Protein AF-A0A0L0ULN7-F1 (afdb_monomer)

Solvent-accessible surface area (backbone atoms only — not comparable to full-atom values): 5366 Å² total; per-residue (Å²): 140,90,60,90,55,73,43,78,43,46,32,59,59,52,50,49,52,45,26,77,76,66,72,48,61,57,74,65,31,48,46,34,40,59,52,49,55,52,47,44,62,75,67,66,65,81,70,60,76,81,43,48,69,58,50,50,53,24,43,48,40,18,48,45,48,65,47,68,68,92,68,56,39,36,37,35,27,39,86,44,98,83,52,87,64,81,47,70,47,80,47,118

Organism: NCBI:txid1165861

Secondary structure (DSSP, 8-state):
----S-EEE-HHHHHHHHHHHH---HHHHTTHHHHHHHHHHHTT---GGGGHHHHHHHHHHHHHHH-SSS--EEEESSSSTT--S---EEE-

Sequence (92 aa):
MRVLHVVAETPPSFLQHVKDLTYIDRKPLRFCAERLTSLIRTLELTDLDQYNALQKVASFATLVATYEKGFLLILEPFETENATVPNPVFHL

Mean predicted aligned error: 5.66 Å

Radius of gyration: 15.36 Å; Cα contacts (8 Å, |Δi|>4): 99; chains: 1; bounding box: 31×34×38 Å

Foldseek 3Di:
DPDQAKDKAFLVVVQVVCCVVPVDHLVVLLCQLVVVVVVCVVVVPDCCVVCVVVNVVSVVSNVSSPDRDDDIWIWDQDPDPPDPDGDIDIDD

Structure (mmCIF, N/CA/C/O backbone):
data_AF-A0A0L0ULN7-F1
#
_entry.id   AF-A0A0L0ULN7-F1
#
loop_
_atom_site.group_PDB
_atom_site.id
_atom_site.type_symbol
_atom_site.label_atom_id
_atom_site.label_alt_id
_atom_site.label_comp_id
_atom_site.label_asym_id
_atom_site.label_entity_id
_atom_site.label_seq_id
_atom_site.pdbx_PDB_ins_code
_atom_site.Cartn_x
_atom_site.Cartn_y
_atom_site.Cartn_z
_atom_site.occupancy
_atom_site.B_iso_or_equiv
_atom_site.auth_seq_id
_atom_site.auth_comp_id
_atom_site.auth_asym_id
_atom_site.auth_atom_id
_atom_site.pdbx_PDB_model_num
ATOM 1 N N . MET A 1 1 ? -5.343 -4.684 -12.832 1.00 57.22 1 MET A N 1
ATOM 2 C CA . MET A 1 1 ? -4.114 -5.319 -13.350 1.00 57.22 1 MET A CA 1
ATOM 3 C C . MET A 1 1 ? -4.436 -5.972 -14.686 1.00 57.22 1 MET A C 1
ATOM 5 O O . MET A 1 1 ? -5.232 -6.897 -14.709 1.00 57.22 1 MET A O 1
ATOM 9 N N . ARG A 1 2 ? -3.938 -5.423 -15.800 1.00 58.22 2 ARG A N 1
ATOM 10 C CA . ARG A 1 2 ? -4.187 -5.923 -17.170 1.00 58.22 2 ARG A CA 1
ATOM 11 C C . ARG A 1 2 ? -2.880 -5.983 -17.971 1.00 58.22 2 ARG A C 1
ATOM 13 O O . ARG A 1 2 ? -2.837 -5.570 -19.124 1.00 58.22 2 ARG A O 1
ATOM 20 N N . VAL A 1 3 ? -1.799 -6.419 -17.333 1.00 62.09 3 VAL A N 1
ATOM 21 C CA . VAL A 1 3 ? -0.507 -6.577 -18.004 1.00 62.09 3 VAL A CA 1
ATOM 22 C C . VAL A 1 3 ? -0.271 -8.067 -18.216 1.00 62.09 3 VAL A C 1
ATOM 24 O O . VAL A 1 3 ? -0.497 -8.847 -17.299 1.00 62.09 3 VAL A O 1
ATOM 27 N N . LEU A 1 4 ? 0.098 -8.452 -19.439 1.00 74.69 4 LEU A N 1
ATOM 28 C CA . LEU A 1 4 ? 0.351 -9.845 -19.849 1.00 74.69 4 LEU A CA 1
ATOM 29 C C . LEU A 1 4 ? 1.853 -10.166 -19.936 1.00 74.69 4 LEU A C 1
ATOM 31 O O . LEU A 1 4 ? 2.234 -11.215 -20.439 1.00 74.69 4 LEU A O 1
ATOM 35 N N . HIS A 1 5 ? 2.703 -9.250 -19.475 1.00 73.94 5 HIS A N 1
ATOM 36 C CA . HIS A 1 5 ? 4.151 -9.411 -19.387 1.00 73.94 5 HIS A CA 1
ATOM 37 C C . HIS A 1 5 ? 4.623 -9.070 -17.973 1.00 73.94 5 HIS A C 1
ATOM 39 O O . HIS A 1 5 ? 3.932 -8.354 -17.245 1.00 73.94 5 HIS A O 1
ATOM 45 N N . VAL A 1 6 ? 5.793 -9.590 -17.597 1.00 79.25 6 VAL A N 1
ATOM 46 C CA . VAL A 1 6 ? 6.424 -9.276 -16.313 1.00 79.25 6 VAL A CA 1
ATOM 47 C C . VAL A 1 6 ? 6.793 -7.795 -16.284 1.00 79.25 6 VAL A C 1
ATOM 49 O O . VAL A 1 6 ? 7.448 -7.303 -17.204 1.00 79.25 6 VAL A O 1
ATOM 52 N N . VAL A 1 7 ? 6.376 -7.084 -15.236 1.00 85.19 7 VAL A N 1
ATOM 53 C CA . VAL A 1 7 ? 6.732 -5.676 -15.018 1.00 85.19 7 VAL A CA 1
ATOM 54 C C . VAL A 1 7 ? 7.616 -5.580 -13.791 1.00 85.19 7 VAL A C 1
ATOM 56 O O . VAL A 1 7 ? 7.247 -6.050 -12.722 1.00 85.19 7 VAL A O 1
ATOM 59 N N . ALA A 1 8 ? 8.765 -4.938 -13.952 1.00 87.25 8 ALA A N 1
ATOM 60 C CA . ALA A 1 8 ? 9.664 -4.585 -12.868 1.00 87.25 8 ALA A CA 1
ATOM 61 C C . ALA A 1 8 ? 9.695 -3.059 -12.753 1.00 87.25 8 ALA A C 1
ATOM 63 O O . ALA A 1 8 ? 10.127 -2.375 -13.683 1.00 87.25 8 ALA A O 1
ATOM 64 N N . GLU A 1 9 ? 9.236 -2.516 -11.629 1.00 88.12 9 GLU A N 1
ATOM 65 C CA . GLU A 1 9 ? 9.193 -1.072 -11.406 1.00 88.12 9 GLU A CA 1
ATOM 66 C C . GLU A 1 9 ? 9.805 -0.673 -10.065 1.00 88.12 9 GLU A C 1
ATOM 68 O O . GLU A 1 9 ? 9.823 -1.425 -9.090 1.00 88.12 9 GLU A O 1
ATOM 73 N N . THR A 1 10 ? 10.344 0.543 -10.016 1.00 92.06 10 THR A N 1
ATOM 74 C CA . THR A 1 10 ? 10.886 1.096 -8.773 1.00 92.06 10 THR A CA 1
ATOM 75 C C . THR A 1 10 ? 9.765 1.714 -7.932 1.00 92.06 10 THR A C 1
ATOM 77 O O . THR A 1 10 ? 8.798 2.236 -8.497 1.00 92.06 10 THR A O 1
ATOM 80 N N . PRO A 1 11 ? 9.896 1.749 -6.592 1.00 93.25 11 PRO A N 1
ATOM 81 C CA . PRO A 1 11 ? 8.883 2.346 -5.719 1.00 93.25 11 PRO A CA 1
ATOM 82 C C . PRO A 1 11 ? 8.497 3.792 -6.091 1.00 93.25 11 PRO A C 1
ATOM 84 O O . PRO A 1 11 ? 7.303 4.087 -6.120 1.00 93.25 11 PRO A O 1
ATOM 87 N N . PRO A 1 12 ? 9.435 4.701 -6.446 1.00 93.31 12 PRO A N 1
ATOM 88 C CA . PRO A 1 12 ? 9.073 6.049 -6.889 1.00 93.31 12 PRO A CA 1
ATOM 89 C C . PRO A 1 12 ? 8.227 6.066 -8.167 1.00 93.31 12 PRO A C 1
ATOM 91 O O . PRO A 1 12 ? 7.275 6.838 -8.247 1.00 93.31 12 PRO A O 1
ATOM 94 N N . SER A 1 13 ? 8.546 5.205 -9.142 1.00 93.12 13 SER A N 1
ATOM 95 C CA . SER A 1 13 ? 7.785 5.097 -10.394 1.00 93.12 13 SER A CA 1
ATOM 96 C C . SER A 1 13 ? 6.361 4.615 -10.131 1.00 93.12 13 SER A C 1
ATOM 98 O O . SER A 1 13 ? 5.404 5.218 -10.612 1.00 93.12 13 SER A O 1
ATOM 100 N N . PHE A 1 14 ? 6.214 3.579 -9.303 1.00 92.44 14 PHE A N 1
ATOM 101 C CA . PHE A 1 14 ? 4.906 3.072 -8.902 1.00 92.44 14 PHE A CA 1
ATOM 102 C C . PHE A 1 14 ? 4.077 4.140 -8.181 1.00 92.44 14 PHE A C 1
ATOM 104 O O . PHE A 1 14 ? 2.911 4.353 -8.501 1.00 92.44 14 PHE A O 1
ATOM 111 N N . LEU A 1 15 ? 4.676 4.857 -7.224 1.00 93.44 15 LEU A N 1
ATOM 112 C CA . LEU A 1 15 ? 3.985 5.916 -6.483 1.00 93.44 15 LEU A CA 1
ATOM 113 C C . LEU A 1 15 ? 3.561 7.078 -7.384 1.00 93.44 15 LEU A C 1
ATOM 115 O O . LEU A 1 15 ? 2.508 7.668 -7.148 1.00 93.44 15 LEU A O 1
ATOM 119 N N . GLN A 1 16 ? 4.351 7.393 -8.412 1.00 94.50 16 GLN A N 1
ATOM 120 C CA . GLN A 1 16 ? 3.972 8.380 -9.417 1.00 94.50 16 GLN A CA 1
ATOM 121 C C . GLN A 1 16 ? 2.738 7.907 -10.198 1.00 94.50 16 GLN A C 1
ATOM 123 O O . GLN A 1 16 ? 1.759 8.644 -10.277 1.00 94.50 16 GLN A O 1
ATOM 128 N N . HIS A 1 17 ? 2.716 6.650 -10.659 1.00 92.62 17 HIS A N 1
ATOM 129 C CA . HIS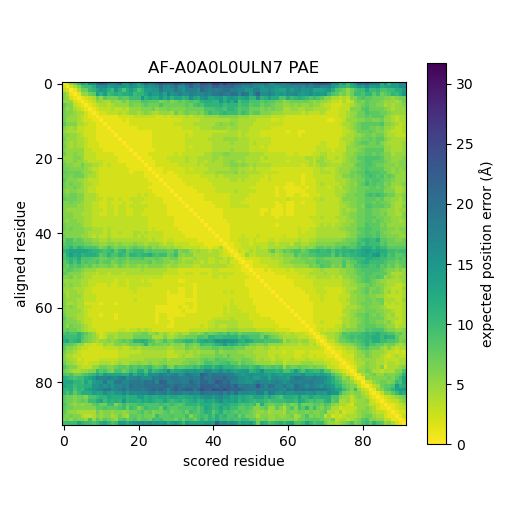 A 1 17 ? 1.540 6.067 -11.316 1.00 92.62 17 HIS A CA 1
ATOM 130 C C . HIS A 1 17 ? 0.299 6.066 -10.414 1.00 92.62 17 HIS A C 1
ATOM 132 O O . HIS A 1 17 ? -0.798 6.403 -10.863 1.00 92.62 17 HIS A O 1
ATOM 138 N N . VAL A 1 18 ? 0.456 5.722 -9.131 1.00 93.62 18 VAL A N 1
ATOM 139 C CA . VAL A 1 18 ? -0.637 5.783 -8.150 1.00 93.62 18 VAL A CA 1
ATOM 140 C C . VAL A 1 18 ? -1.173 7.207 -8.050 1.00 93.62 18 VAL A C 1
ATOM 142 O O . VAL A 1 18 ? -2.387 7.402 -8.119 1.00 93.62 18 VAL A O 1
ATOM 145 N N . LYS A 1 19 ? -0.296 8.206 -7.935 1.00 94.75 19 LYS A N 1
ATOM 146 C CA . LYS A 1 19 ? -0.698 9.611 -7.860 1.00 94.75 19 LYS A CA 1
ATOM 147 C C . LYS A 1 19 ? -1.436 10.066 -9.118 1.00 94.75 19 LYS A C 1
ATOM 149 O O . LYS A 1 19 ? -2.486 10.688 -8.994 1.00 94.75 19 LYS A O 1
ATOM 154 N N . ASP A 1 20 ? -0.935 9.732 -10.299 1.00 95.94 20 ASP A N 1
ATOM 155 C CA . ASP A 1 20 ? -1.520 10.183 -11.565 1.00 95.94 20 ASP A CA 1
ATOM 156 C C . ASP A 1 20 ? -2.903 9.565 -11.826 1.00 95.94 20 ASP A C 1
ATOM 158 O O . ASP A 1 20 ? -3.778 10.218 -12.391 1.00 95.94 20 ASP A O 1
ATOM 162 N N . LEU A 1 21 ? -3.128 8.325 -11.379 1.00 95.12 21 LEU A N 1
ATOM 163 C CA . LEU A 1 21 ? -4.394 7.613 -11.581 1.00 95.12 21 LEU A CA 1
ATOM 164 C C . LEU A 1 21 ? -5.421 7.834 -10.463 1.00 95.12 21 LEU A C 1
ATOM 166 O O . LEU A 1 21 ? -6.621 7.754 -10.715 1.00 95.12 21 LEU A O 1
ATOM 170 N N . THR A 1 22 ? -4.970 8.049 -9.225 1.00 95.00 22 THR A N 1
ATOM 171 C CA . THR A 1 22 ? -5.848 8.065 -8.035 1.00 95.00 22 THR A CA 1
ATOM 172 C C . THR A 1 22 ? -5.821 9.376 -7.260 1.00 95.00 22 THR A C 1
ATOM 174 O O . THR A 1 22 ? -6.614 9.547 -6.338 1.00 95.00 22 THR A O 1
ATOM 177 N N . TYR A 1 23 ? -4.924 10.299 -7.612 1.00 94.81 23 TYR A N 1
ATOM 178 C CA . TYR A 1 23 ? -4.676 11.558 -6.902 1.00 94.81 23 TYR A CA 1
ATOM 179 C C . TYR A 1 23 ? -4.211 11.389 -5.446 1.00 94.81 23 TYR A C 1
ATOM 181 O O . TYR A 1 23 ? -4.231 12.344 -4.668 1.00 94.81 23 TYR A O 1
ATOM 189 N N . ILE A 1 24 ? -3.759 10.192 -5.061 1.00 94.75 24 ILE A N 1
ATOM 190 C CA . ILE A 1 24 ? -3.229 9.925 -3.723 1.00 94.75 24 ILE A CA 1
ATOM 191 C C . ILE A 1 24 ? -1.741 10.272 -3.681 1.00 94.75 24 ILE A C 1
ATOM 193 O O . ILE A 1 24 ? -0.925 9.707 -4.407 1.00 94.75 24 ILE A O 1
ATOM 197 N N . ASP A 1 25 ? -1.371 11.180 -2.779 1.00 94.62 25 ASP A N 1
ATOM 198 C CA . ASP A 1 25 ? 0.029 11.506 -2.525 1.00 94.62 25 ASP A CA 1
ATOM 199 C C . ASP A 1 25 ? 0.748 10.411 -1.723 1.00 94.62 25 ASP A C 1
ATOM 201 O O . ASP A 1 25 ? 0.169 9.675 -0.925 1.00 94.62 25 ASP A O 1
ATOM 205 N N . 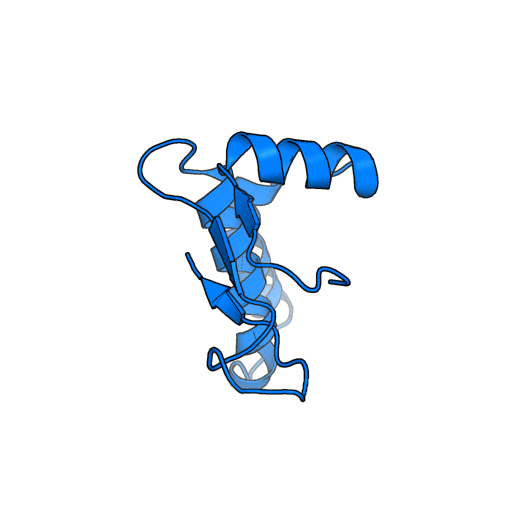ARG A 1 26 ? 2.077 10.375 -1.835 1.00 94.31 26 ARG A N 1
ATOM 206 C CA . ARG A 1 26 ? 2.929 9.458 -1.064 1.00 94.31 26 ARG A CA 1
ATOM 207 C C . ARG A 1 26 ? 2.800 9.627 0.454 1.00 94.31 26 ARG A C 1
ATOM 209 O O . ARG A 1 26 ? 2.880 8.653 1.198 1.00 94.31 26 ARG A O 1
ATOM 216 N N . LYS A 1 27 ? 2.672 10.868 0.935 1.00 95.00 27 LYS A N 1
ATOM 217 C CA . LYS A 1 27 ? 2.708 11.191 2.372 1.00 95.00 27 LYS A CA 1
ATOM 218 C C . LYS A 1 27 ? 1.666 10.410 3.195 1.00 95.00 27 LYS A C 1
ATOM 220 O O . LYS A 1 27 ? 2.080 9.813 4.185 1.00 95.00 27 LYS A O 1
ATOM 225 N N . PRO A 1 28 ? 0.370 10.368 2.829 1.00 95.62 28 PRO A N 1
ATOM 226 C CA . PRO A 1 28 ? -0.618 9.574 3.564 1.00 95.62 28 PRO A CA 1
ATOM 227 C C . PRO A 1 28 ? -0.354 8.062 3.514 1.00 95.62 28 PRO A C 1
ATOM 229 O O . PRO A 1 28 ? -0.606 7.380 4.505 1.00 95.62 28 PRO A O 1
ATOM 232 N N . LEU A 1 29 ? 0.205 7.534 2.418 1.00 95.44 29 LEU A N 1
ATOM 233 C CA . LEU A 1 29 ? 0.466 6.094 2.276 1.00 95.44 29 LEU A CA 1
ATOM 234 C C . LEU A 1 29 ? 1.466 5.564 3.313 1.00 95.44 29 LEU A C 1
ATOM 236 O O . LEU A 1 29 ? 1.331 4.428 3.754 1.00 95.44 29 LEU A O 1
ATOM 240 N N . ARG A 1 30 ? 2.400 6.399 3.790 1.00 96.06 30 ARG A N 1
ATOM 241 C CA . ARG A 1 30 ? 3.351 6.034 4.860 1.00 96.06 30 ARG A CA 1
ATOM 242 C C . ARG A 1 30 ? 2.681 5.656 6.182 1.00 96.06 30 ARG A C 1
ATOM 244 O O . ARG A 1 30 ? 3.270 4.931 6.971 1.00 96.06 30 ARG A O 1
ATOM 251 N N . PHE A 1 31 ? 1.468 6.143 6.425 1.00 96.12 31 PHE A N 1
ATOM 252 C CA . PHE A 1 31 ? 0.733 5.909 7.669 1.00 96.12 31 PHE A CA 1
ATOM 253 C C . PHE A 1 31 ? -0.446 4.950 7.472 1.00 96.12 31 PHE A C 1
ATOM 255 O O . PHE A 1 31 ? -1.267 4.796 8.373 1.00 96.12 31 PHE A O 1
ATOM 262 N N . CYS A 1 32 ? -0.560 4.307 6.304 1.00 96.06 32 CYS A N 1
ATOM 263 C CA . CYS A 1 32 ? -1.731 3.511 5.943 1.00 96.06 32 CYS A CA 1
ATOM 264 C C . CYS A 1 32 ? -1.950 2.332 6.906 1.00 96.06 32 CYS A C 1
ATOM 266 O O . CYS A 1 32 ? -3.039 2.186 7.463 1.00 96.06 32 CYS A O 1
ATOM 268 N N . ALA A 1 33 ? -0.902 1.546 7.175 1.00 96.12 33 ALA A N 1
ATOM 269 C CA . ALA A 1 33 ? -0.964 0.412 8.103 1.00 96.12 33 ALA A CA 1
ATOM 270 C C . ALA A 1 33 ? -1.333 0.819 9.544 1.00 96.12 33 ALA A C 1
ATOM 272 O O . ALA A 1 33 ? -2.171 0.179 10.186 1.00 96.12 33 ALA A O 1
ATOM 273 N N . GLU A 1 34 ? -0.745 1.905 10.054 1.00 96.75 34 GLU A N 1
ATOM 274 C CA . GLU A 1 34 ? -1.033 2.415 11.399 1.00 96.75 34 GLU A CA 1
ATOM 275 C C . GLU A 1 34 ? -2.463 2.960 11.486 1.00 96.75 34 GLU A C 1
ATOM 277 O O . GLU A 1 34 ? -3.207 2.637 12.414 1.00 96.75 34 GLU A O 1
ATOM 282 N N . ARG A 1 35 ? -2.892 3.724 10.475 1.00 97.56 35 ARG A N 1
ATOM 283 C CA . ARG A 1 35 ? -4.247 4.269 10.399 1.00 97.56 35 ARG A CA 1
ATOM 284 C C . ARG A 1 35 ? -5.303 3.170 10.356 1.00 97.56 35 ARG A C 1
ATOM 286 O O . ARG A 1 35 ? -6.340 3.333 11.006 1.00 97.56 35 ARG A O 1
ATOM 293 N N . LEU A 1 36 ? -5.048 2.084 9.620 1.00 96.25 36 LEU A N 1
ATOM 294 C CA . LEU A 1 36 ? -5.921 0.911 9.574 1.00 96.25 36 LEU A CA 1
ATOM 295 C C . LEU A 1 36 ? -5.985 0.223 10.941 1.00 96.25 36 LEU A C 1
ATOM 297 O O . LEU A 1 36 ? -7.073 -0.039 11.439 1.00 96.25 36 LEU A O 1
ATOM 301 N N . THR A 1 37 ? -4.837 0.020 11.587 1.00 94.50 37 THR A N 1
ATOM 302 C CA . THR A 1 37 ? -4.766 -0.580 12.931 1.00 94.50 37 THR A CA 1
ATOM 303 C C . THR A 1 37 ? -5.558 0.245 13.948 1.00 94.50 37 THR A C 1
ATOM 305 O O . THR A 1 37 ? -6.325 -0.299 14.741 1.00 94.50 37 THR A O 1
ATOM 308 N N . SER A 1 38 ? -5.413 1.572 13.904 1.00 96.81 38 SER A N 1
ATOM 309 C CA . SER A 1 38 ? -6.199 2.493 14.724 1.00 96.81 38 SER A CA 1
ATOM 310 C C . SER A 1 38 ? -7.696 2.383 14.422 1.00 96.81 38 SER A C 1
ATOM 312 O O . SER A 1 38 ? -8.483 2.323 15.360 1.00 96.81 38 SER A O 1
ATOM 314 N N . LEU A 1 39 ? -8.094 2.290 13.148 1.00 96.75 39 LEU A N 1
ATOM 315 C CA . LEU A 1 39 ? -9.500 2.163 12.754 1.00 96.75 39 LEU A CA 1
ATOM 316 C C . LEU A 1 39 ? -10.139 0.872 13.276 1.00 96.75 39 LEU A C 1
ATOM 318 O O . LEU A 1 39 ? -11.231 0.924 13.830 1.00 96.75 39 LEU A O 1
ATOM 322 N N . ILE A 1 40 ? -9.450 -0.260 13.119 1.00 94.81 40 ILE A N 1
ATOM 323 C CA . ILE A 1 40 ? -9.910 -1.578 13.577 1.00 94.81 40 ILE A CA 1
ATOM 324 C C . ILE A 1 40 ? -10.187 -1.551 15.081 1.00 94.81 40 ILE A C 1
ATOM 326 O O . ILE A 1 40 ? -11.229 -2.023 15.527 1.00 94.81 40 ILE A O 1
ATOM 330 N N . ARG A 1 41 ? -9.280 -0.939 15.855 1.00 93.88 41 ARG A N 1
ATOM 331 C CA . ARG A 1 41 ? -9.447 -0.768 17.304 1.00 93.88 41 ARG A CA 1
ATOM 332 C C . ARG A 1 41 ? -10.624 0.142 17.643 1.00 93.88 41 ARG A C 1
ATOM 334 O O . ARG A 1 41 ? -11.394 -0.190 18.530 1.00 93.88 41 ARG A O 1
ATOM 341 N N . THR A 1 42 ? -10.773 1.270 16.947 1.00 97.19 42 THR A N 1
ATOM 342 C CA . THR A 1 42 ? -11.879 2.216 17.179 1.00 97.19 42 THR A CA 1
ATOM 343 C C . THR A 1 42 ? -13.247 1.616 16.862 1.00 97.19 42 THR A C 1
ATOM 345 O O . THR A 1 42 ? -14.225 1.974 17.506 1.00 97.19 42 THR A O 1
ATOM 348 N N . LEU A 1 43 ? -13.325 0.725 15.875 1.00 96.31 43 LEU A N 1
ATOM 349 C CA . LEU A 1 43 ? -14.558 0.032 15.497 1.00 96.31 43 LEU A CA 1
ATOM 350 C C . LEU A 1 43 ? -14.802 -1.255 16.301 1.00 96.31 43 LEU A C 1
ATOM 352 O O . LEU A 1 43 ? -15.789 -1.934 16.038 1.00 96.31 43 LEU A O 1
ATOM 356 N N . GLU A 1 44 ? -13.912 -1.593 17.241 1.00 94.75 44 GLU A N 1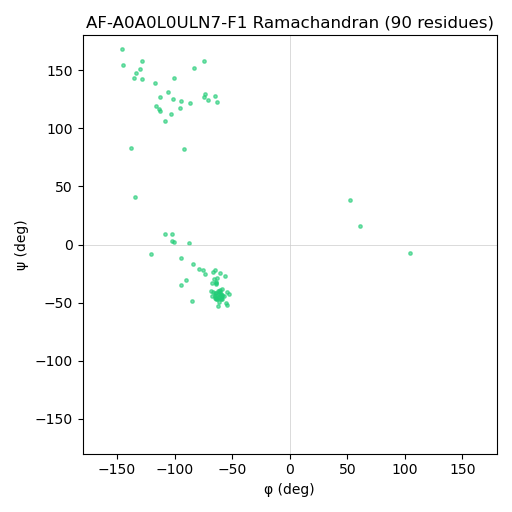
ATOM 357 C 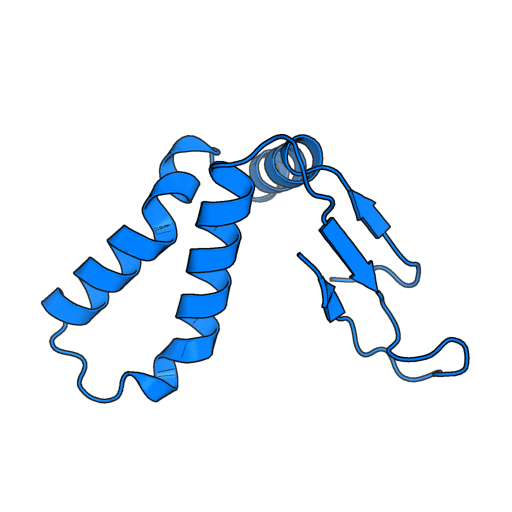CA . GLU A 1 44 ? -14.003 -2.782 18.100 1.00 94.75 44 GLU A CA 1
ATOM 358 C C . GLU A 1 44 ? -14.204 -4.091 17.314 1.00 94.75 44 GLU A C 1
ATOM 360 O O . GLU A 1 44 ? -14.940 -4.990 17.719 1.00 94.75 44 GLU A O 1
ATOM 365 N N . LEU A 1 45 ? -13.534 -4.209 16.163 1.00 92.75 45 LEU A N 1
ATOM 366 C CA . LEU A 1 45 ? -13.642 -5.393 15.313 1.00 92.75 45 LEU A CA 1
ATOM 367 C C . LEU A 1 45 ? -12.945 -6.585 15.980 1.00 92.75 45 LEU A C 1
ATOM 369 O O . LEU A 1 45 ? -11.762 -6.519 16.317 1.00 92.75 45 LEU A O 1
ATOM 373 N N . THR A 1 46 ? -13.681 -7.679 16.154 1.00 89.50 46 THR A N 1
ATOM 374 C CA . THR A 1 46 ? -13.221 -8.873 16.878 1.00 89.50 46 THR A CA 1
ATOM 375 C C . THR A 1 46 ? -12.623 -9.939 15.963 1.00 89.50 46 THR A C 1
ATOM 377 O O . THR A 1 46 ? -11.662 -10.601 16.346 1.00 89.50 46 THR A O 1
ATOM 380 N N . ASP A 1 47 ? -13.152 -10.087 14.748 1.00 90.56 47 ASP A N 1
ATOM 381 C CA . ASP A 1 47 ? -12.670 -11.058 13.764 1.00 90.56 47 ASP A CA 1
ATOM 382 C C . ASP A 1 47 ? -11.614 -10.426 12.847 1.00 90.56 47 ASP A C 1
ATOM 384 O O . ASP A 1 47 ? -11.898 -9.947 11.747 1.00 90.56 47 ASP A O 1
ATOM 388 N N . LEU A 1 48 ? -10.374 -10.376 13.337 1.00 87.25 48 LEU A N 1
ATOM 389 C CA . LEU A 1 48 ? -9.251 -9.781 12.609 1.00 87.25 48 LEU A CA 1
ATOM 390 C C . LEU A 1 48 ? -8.872 -10.571 11.351 1.00 87.25 48 LEU A C 1
ATOM 392 O O . LEU A 1 48 ? -8.320 -9.989 10.412 1.00 87.25 48 LEU A O 1
ATOM 396 N N . ASP A 1 49 ? -9.194 -11.865 11.300 1.00 90.19 49 ASP A N 1
ATOM 397 C CA . ASP A 1 49 ? -8.794 -12.728 10.194 1.00 90.19 49 ASP A CA 1
ATOM 398 C C . ASP A 1 49 ? -9.467 -12.331 8.879 1.00 90.19 49 ASP A C 1
ATOM 400 O O . ASP A 1 49 ? -8.852 -12.423 7.810 1.00 90.19 49 ASP A O 1
ATOM 404 N N . GLN A 1 50 ? -10.676 -11.769 8.959 1.00 90.38 50 GLN A N 1
ATOM 405 C CA . GLN A 1 50 ? -11.397 -11.220 7.809 1.00 90.38 50 GLN A CA 1
ATOM 406 C C . GLN A 1 50 ? -10.697 -10.008 7.174 1.00 90.38 50 GLN A C 1
ATOM 408 O O . GLN A 1 50 ? -10.904 -9.718 5.995 1.00 90.38 50 GLN A O 1
ATOM 413 N N . TYR A 1 51 ? -9.831 -9.312 7.916 1.00 91.25 51 TYR A N 1
ATOM 414 C CA . TYR A 1 51 ? -9.156 -8.095 7.455 1.00 91.25 51 TYR A CA 1
ATOM 415 C C . TYR A 1 51 ? -7.704 -8.330 7.031 1.00 91.25 51 TYR A C 1
ATOM 417 O O . TYR A 1 51 ? -7.032 -7.387 6.610 1.00 91.25 51 TYR A O 1
ATOM 425 N N . ASN A 1 52 ? -7.221 -9.578 7.053 1.00 91.69 52 ASN A N 1
ATOM 426 C CA . ASN A 1 52 ? -5.850 -9.928 6.670 1.00 91.69 52 ASN A CA 1
ATOM 427 C C . ASN A 1 52 ? -5.475 -9.439 5.262 1.00 91.69 52 ASN A C 1
ATOM 429 O O . ASN A 1 52 ? -4.374 -8.926 5.052 1.00 91.69 52 ASN A O 1
ATOM 433 N N . ALA A 1 53 ? -6.383 -9.555 4.289 1.00 92.88 53 ALA A N 1
ATOM 434 C CA . ALA A 1 53 ? -6.139 -9.068 2.930 1.00 92.88 53 ALA A CA 1
ATOM 435 C C . ALA A 1 53 ? -5.964 -7.539 2.891 1.00 92.88 53 ALA A C 1
ATOM 437 O O . ALA A 1 53 ? -5.047 -7.034 2.244 1.00 92.88 53 ALA A O 1
ATOM 438 N N . LEU A 1 54 ? -6.790 -6.802 3.637 1.00 94.00 54 LEU A N 1
ATOM 439 C CA . LEU A 1 54 ? -6.698 -5.346 3.728 1.00 94.00 54 LEU A CA 1
ATOM 440 C C . LEU A 1 54 ? -5.427 -4.910 4.469 1.00 94.00 54 LEU A C 1
ATOM 442 O O . LEU A 1 54 ? -4.750 -3.980 4.032 1.00 94.00 54 LEU A O 1
ATOM 446 N N . GLN A 1 55 ? -5.058 -5.621 5.537 1.00 94.12 55 GLN A N 1
ATOM 447 C CA . GLN A 1 55 ? -3.816 -5.392 6.271 1.00 94.12 55 GLN A CA 1
ATOM 448 C C . GLN A 1 55 ? -2.590 -5.600 5.375 1.00 94.12 55 GLN A C 1
ATOM 450 O O . GLN A 1 55 ? -1.661 -4.797 5.423 1.00 94.12 55 GLN A O 1
ATOM 455 N N . LYS A 1 56 ? -2.592 -6.627 4.513 1.00 94.19 56 LYS A N 1
ATOM 456 C CA . LYS A 1 56 ? -1.527 -6.845 3.519 1.00 94.19 56 LYS A CA 1
ATOM 457 C C . LYS A 1 56 ? -1.398 -5.661 2.560 1.00 94.19 56 LYS A C 1
ATOM 459 O O . LYS A 1 56 ? -0.288 -5.175 2.366 1.00 94.19 56 LYS A O 1
ATOM 464 N N . VAL A 1 57 ? -2.509 -5.152 2.021 1.00 94.69 57 VAL A N 1
ATOM 465 C CA . VAL A 1 57 ? -2.502 -3.980 1.122 1.00 94.69 57 VAL A CA 1
ATOM 466 C C . VAL A 1 57 ? -2.027 -2.713 1.843 1.00 94.69 57 VAL A C 1
ATOM 468 O O . VAL A 1 57 ? -1.228 -1.956 1.295 1.00 94.69 57 VAL A O 1
ATOM 471 N N . ALA A 1 58 ? -2.466 -2.483 3.081 1.00 95.69 58 ALA A N 1
ATOM 472 C CA . ALA A 1 58 ? -2.046 -1.320 3.862 1.00 95.69 58 ALA A CA 1
ATOM 473 C C . ALA A 1 58 ? -0.553 -1.375 4.226 1.00 95.69 58 ALA A C 1
ATOM 475 O O . ALA A 1 58 ? 0.149 -0.370 4.116 1.00 95.69 58 ALA A O 1
ATOM 476 N N . SER A 1 59 ? -0.047 -2.552 4.605 1.00 94.62 59 SER A N 1
ATOM 477 C CA . SER A 1 59 ? 1.380 -2.781 4.857 1.00 94.62 59 SER A CA 1
ATOM 478 C C . SER A 1 59 ? 2.213 -2.593 3.591 1.00 94.62 59 SER A C 1
ATOM 480 O O . SER A 1 59 ? 3.237 -1.915 3.634 1.00 94.62 59 SER A O 1
ATOM 482 N N . PHE A 1 60 ? 1.748 -3.124 2.457 1.00 94.50 60 PHE A N 1
ATOM 483 C CA . PHE A 1 60 ? 2.347 -2.897 1.143 1.00 94.50 60 PHE A CA 1
ATOM 484 C C . PHE A 1 60 ? 2.473 -1.396 0.837 1.00 94.50 60 PHE A C 1
ATOM 486 O O . PHE A 1 60 ? 3.567 -0.904 0.557 1.00 94.50 60 PHE A O 1
ATOM 493 N N . ALA A 1 61 ? 1.374 -0.648 0.972 1.00 94.94 61 ALA A N 1
ATOM 494 C CA . ALA A 1 61 ? 1.351 0.791 0.737 1.00 94.94 61 ALA A CA 1
ATOM 495 C C . ALA A 1 61 ? 2.342 1.542 1.642 1.00 94.94 61 ALA A C 1
ATOM 497 O O . ALA A 1 61 ? 3.086 2.402 1.164 1.00 94.94 61 ALA A O 1
ATOM 498 N N . THR A 1 62 ? 2.399 1.182 2.928 1.00 95.69 62 THR A N 1
ATOM 499 C CA . THR A 1 62 ? 3.360 1.748 3.880 1.00 95.69 62 THR A CA 1
ATOM 500 C C . THR A 1 62 ? 4.805 1.464 3.467 1.00 95.69 62 THR A C 1
ATOM 502 O O . THR A 1 62 ? 5.622 2.386 3.482 1.00 95.69 62 THR A O 1
ATOM 505 N N . LEU A 1 63 ? 5.137 0.228 3.080 1.00 94.44 63 LEU A N 1
ATOM 506 C CA . LEU A 1 63 ? 6.498 -0.163 2.696 1.00 94.44 63 LEU A CA 1
ATOM 507 C C . LEU A 1 63 ? 6.977 0.613 1.469 1.00 94.44 63 LEU A C 1
ATOM 509 O O . LEU A 1 63 ? 8.003 1.292 1.539 1.00 94.44 63 LEU A O 1
ATOM 513 N N . VAL A 1 64 ? 6.191 0.590 0.392 1.00 94.31 64 VAL A N 1
ATOM 514 C CA . VAL A 1 64 ? 6.505 1.286 -0.865 1.00 94.31 64 VAL A CA 1
ATOM 515 C C . VAL A 1 64 ? 6.627 2.796 -0.651 1.00 94.31 64 VAL A C 1
ATOM 517 O O . VAL A 1 64 ? 7.531 3.435 -1.186 1.00 94.31 64 VAL A O 1
ATOM 520 N N . ALA A 1 65 ? 5.768 3.389 0.183 1.00 94.38 65 ALA A N 1
ATOM 521 C CA . ALA A 1 65 ? 5.828 4.817 0.488 1.00 94.38 65 ALA A CA 1
ATOM 522 C C . ALA A 1 65 ? 6.996 5.207 1.414 1.00 94.38 65 ALA A C 1
ATOM 524 O O . ALA A 1 65 ? 7.440 6.366 1.400 1.00 94.38 65 ALA A O 1
ATOM 525 N N . THR A 1 66 ? 7.493 4.282 2.234 1.00 94.19 66 THR A N 1
ATOM 526 C CA . THR A 1 66 ? 8.568 4.541 3.205 1.00 94.19 66 THR A CA 1
ATOM 527 C C . THR A 1 66 ? 9.935 4.415 2.554 1.00 94.19 66 THR A C 1
ATOM 529 O O . THR A 1 66 ? 10.754 5.329 2.655 1.00 94.19 66 THR A O 1
ATOM 532 N N . TYR A 1 67 ? 10.155 3.330 1.824 1.00 92.12 67 TYR A N 1
ATOM 533 C CA . TYR A 1 67 ? 11.455 2.962 1.292 1.00 92.12 67 TYR A CA 1
ATOM 534 C C . TYR A 1 67 ? 11.494 3.167 -0.227 1.00 92.12 67 TYR A C 1
ATOM 536 O O . TYR A 1 67 ? 10.931 2.406 -1.003 1.00 92.12 67 TYR A O 1
ATOM 544 N N . GLU A 1 68 ? 12.185 4.214 -0.670 1.00 85.62 68 GLU A N 1
ATOM 545 C CA . GLU A 1 68 ? 12.329 4.512 -2.106 1.00 85.62 68 GLU A CA 1
ATOM 546 C C . GLU A 1 68 ? 13.453 3.740 -2.788 1.00 85.62 68 GLU A C 1
ATOM 548 O O . GLU A 1 68 ? 13.537 3.718 -4.014 1.00 85.62 68 GLU A O 1
ATOM 553 N N . LYS A 1 69 ? 14.367 3.184 -1.994 1.00 86.94 69 LYS A N 1
ATOM 554 C CA . LYS A 1 69 ? 15.587 2.533 -2.459 1.00 86.94 69 LYS A CA 1
ATOM 555 C C . LYS A 1 69 ? 15.739 1.203 -1.737 1.00 86.94 69 LYS A C 1
ATOM 557 O O . LYS A 1 69 ? 15.399 1.108 -0.561 1.00 86.94 69 LYS A O 1
ATOM 562 N N . GLY A 1 70 ? 16.318 0.226 -2.427 1.00 82.62 70 GLY A N 1
ATOM 563 C CA . GLY A 1 70 ? 16.677 -1.071 -1.850 1.00 82.62 70 GLY A CA 1
ATOM 564 C C . GLY A 1 70 ? 15.760 -2.233 -2.232 1.00 82.62 70 GLY A C 1
ATOM 565 O O . GLY A 1 70 ? 16.120 -3.363 -1.934 1.00 82.62 70 GLY A O 1
ATOM 566 N N . PHE A 1 71 ? 14.641 -1.990 -2.922 1.00 86.38 71 PHE A N 1
ATOM 567 C CA . PHE A 1 71 ? 13.813 -3.051 -3.504 1.00 86.38 71 PHE A CA 1
ATOM 568 C C . PHE A 1 71 ? 13.167 -2.633 -4.823 1.00 86.38 71 PHE A C 1
ATOM 570 O O . PHE A 1 71 ? 13.191 -1.462 -5.217 1.00 86.38 71 PHE A O 1
ATOM 577 N N . LEU A 1 72 ? 12.614 -3.635 -5.495 1.00 88.75 72 LEU A N 1
ATOM 578 C CA . LEU A 1 72 ? 11.954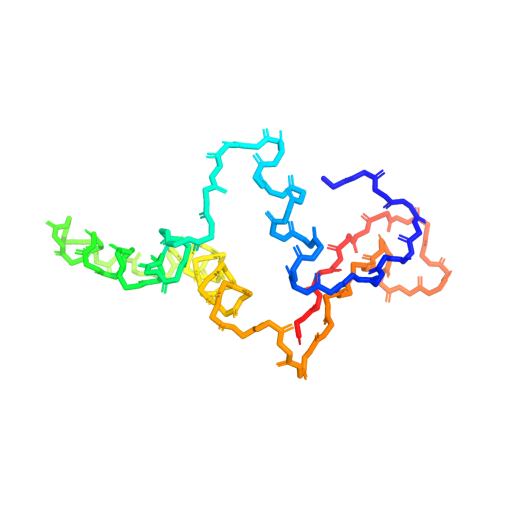 -3.551 -6.783 1.00 88.75 72 LEU A CA 1
ATOM 579 C C . LEU A 1 72 ? 10.590 -4.220 -6.654 1.00 88.75 72 LEU A C 1
ATOM 581 O O . LEU A 1 72 ? 10.462 -5.229 -5.971 1.00 88.75 72 LEU A O 1
ATOM 585 N N . LEU A 1 73 ? 9.591 -3.661 -7.318 1.00 89.06 73 LEU A N 1
ATOM 586 C CA . LEU A 1 73 ? 8.267 -4.250 -7.385 1.00 89.06 73 LEU A CA 1
ATOM 587 C C . LEU A 1 73 ? 8.178 -5.091 -8.650 1.00 89.06 73 LEU A C 1
ATOM 589 O O . LEU A 1 73 ? 8.436 -4.578 -9.741 1.00 89.06 73 LEU A O 1
ATOM 593 N N . ILE A 1 74 ? 7.842 -6.371 -8.497 1.00 87.94 74 ILE A N 1
ATOM 594 C CA . ILE A 1 74 ? 7.748 -7.311 -9.614 1.00 87.94 74 ILE A CA 1
ATOM 595 C C . ILE A 1 74 ? 6.304 -7.782 -9.732 1.00 87.94 74 ILE A C 1
ATOM 597 O O . ILE A 1 74 ? 5.753 -8.383 -8.812 1.00 87.94 74 ILE A O 1
ATOM 601 N N . LEU A 1 75 ? 5.695 -7.511 -10.880 1.00 85.25 75 LEU A N 1
ATOM 602 C CA . LEU A 1 75 ? 4.393 -8.030 -11.268 1.00 85.25 75 LEU A CA 1
ATOM 603 C C . LEU A 1 75 ? 4.600 -9.156 -12.273 1.00 85.25 75 LEU A C 1
ATOM 605 O O . LEU A 1 75 ? 4.984 -8.897 -13.413 1.00 85.25 75 LEU A O 1
ATOM 609 N N . GLU A 1 76 ? 4.289 -10.380 -11.873 1.00 83.75 76 GLU A N 1
ATOM 610 C CA . GLU A 1 76 ? 4.301 -11.540 -12.757 1.00 83.75 76 GLU A CA 1
ATOM 611 C C . GLU A 1 76 ? 2.864 -11.860 -13.180 1.00 83.75 76 GLU A C 1
ATOM 613 O O . GLU A 1 76 ? 2.002 -11.997 -12.318 1.00 83.75 76 GLU A O 1
ATOM 618 N N . PRO A 1 77 ? 2.547 -11.942 -14.483 1.00 80.00 77 PRO A N 1
ATOM 619 C CA . PRO A 1 77 ? 1.182 -12.200 -14.959 1.00 80.00 77 PRO A CA 1
ATOM 620 C C . PRO A 1 77 ? 0.766 -13.679 -14.880 1.00 80.00 77 PRO A C 1
ATOM 622 O O . PRO A 1 77 ? -0.431 -13.986 -14.892 1.00 80.00 77 PRO A O 1
ATOM 625 N N . PHE A 1 78 ? 1.746 -14.581 -14.828 1.00 78.94 78 PHE A N 1
ATOM 626 C CA . PHE A 1 78 ? 1.583 -16.029 -14.846 1.00 78.94 78 PHE A CA 1
ATOM 627 C C . PHE A 1 78 ? 2.489 -16.651 -13.783 1.00 78.94 78 PHE A C 1
ATOM 629 O O . PHE A 1 78 ? 3.609 -16.195 -13.589 1.00 78.94 78 PHE A O 1
ATOM 636 N N . GLU A 1 79 ? 2.018 -17.714 -13.135 1.00 70.38 79 GLU A N 1
ATOM 637 C CA . GLU A 1 79 ? 2.742 -18.402 -12.054 1.00 70.38 79 GLU A CA 1
ATOM 638 C C . GLU A 1 79 ? 3.910 -19.271 -12.567 1.00 70.38 79 GLU A C 1
ATOM 640 O O . GLU A 1 79 ? 4.840 -19.579 -11.831 1.00 70.38 79 GLU A O 1
ATOM 645 N N . THR A 1 80 ? 3.874 -19.676 -13.842 1.00 72.38 80 THR A N 1
ATOM 646 C CA . THR A 1 80 ? 4.945 -20.425 -14.520 1.00 72.38 80 THR A CA 1
ATOM 647 C C . THR A 1 80 ? 5.046 -19.996 -15.984 1.00 72.38 80 THR A C 1
ATOM 649 O O . THR A 1 80 ? 4.052 -19.569 -16.572 1.00 72.38 80 THR A O 1
ATOM 652 N N . GLU A 1 81 ? 6.223 -20.154 -16.601 1.00 65.81 81 GLU A N 1
ATOM 653 C CA . GLU A 1 81 ? 6.486 -19.742 -17.996 1.00 65.81 81 GLU A CA 1
ATOM 654 C C . GLU A 1 81 ? 5.523 -20.370 -19.024 1.00 65.81 81 GLU A C 1
ATOM 656 O O . GLU A 1 81 ? 5.247 -19.770 -20.060 1.00 65.81 81 GLU A O 1
ATOM 661 N N . ASN A 1 82 ? 4.971 -21.552 -18.723 1.00 69.06 82 ASN A N 1
ATOM 662 C CA . ASN A 1 82 ? 4.067 -22.295 -19.609 1.00 69.06 82 ASN A CA 1
ATOM 663 C C . ASN A 1 82 ? 2.578 -22.147 -19.249 1.00 69.06 82 ASN A C 1
ATOM 665 O O . ASN A 1 82 ? 1.731 -22.794 -19.873 1.00 69.06 82 ASN A O 1
ATOM 669 N N . ALA A 1 83 ? 2.229 -21.349 -18.236 1.00 70.44 83 ALA A N 1
ATOM 670 C CA . ALA A 1 83 ? 0.837 -21.177 -17.841 1.00 70.44 83 ALA A CA 1
ATOM 671 C C . ALA A 1 83 ? 0.085 -20.295 -18.849 1.00 70.44 83 ALA A C 1
ATOM 673 O O . ALA A 1 83 ? 0.479 -19.176 -19.155 1.00 70.44 83 ALA A O 1
ATOM 674 N N . THR A 1 84 ? -1.046 -20.798 -19.344 1.00 71.56 84 THR A N 1
ATOM 675 C CA . THR A 1 84 ? -1.952 -20.065 -20.245 1.00 71.56 84 THR A CA 1
ATOM 676 C C . THR A 1 84 ? -3.088 -19.365 -19.500 1.00 71.56 84 THR A C 1
ATOM 678 O O . THR A 1 84 ? -3.798 -18.544 -20.082 1.00 71.56 84 THR A O 1
ATOM 681 N N . VAL A 1 85 ? -3.264 -19.677 -18.212 1.00 78.94 85 VAL A N 1
ATOM 682 C CA . VAL A 1 85 ? 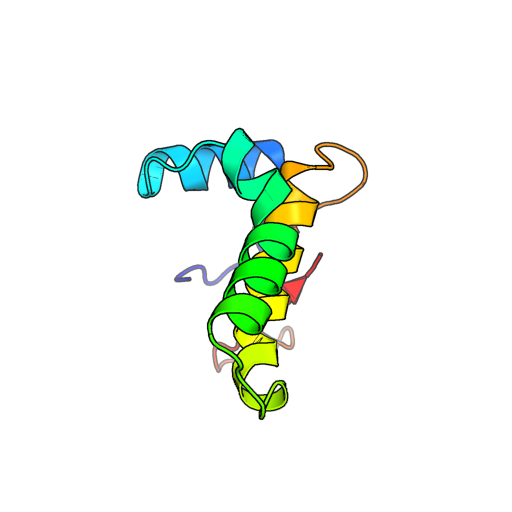-4.271 -19.073 -17.334 1.00 78.94 85 VAL A CA 1
ATOM 683 C C . VAL A 1 85 ? -3.623 -17.918 -16.565 1.00 78.94 85 VAL A C 1
ATOM 685 O O . VAL A 1 85 ? -2.695 -18.169 -15.795 1.00 78.94 85 VAL A O 1
ATOM 688 N N . PRO A 1 86 ? -4.085 -16.665 -16.742 1.00 74.31 86 PRO A N 1
ATOM 689 C CA . PRO A 1 86 ? -3.550 -15.524 -16.004 1.00 74.31 86 PRO A CA 1
ATOM 690 C C . PRO A 1 86 ? -3.802 -15.661 -14.497 1.00 74.31 86 PRO A C 1
ATOM 692 O O . PRO A 1 86 ? -4.953 -15.740 -14.066 1.00 74.31 86 PRO A O 1
ATOM 695 N N . ASN A 1 87 ? -2.730 -15.638 -13.706 1.00 79.69 87 ASN A N 1
ATOM 696 C CA . ASN A 1 87 ? -2.767 -15.601 -12.244 1.00 79.69 87 ASN A CA 1
ATOM 697 C C . ASN A 1 87 ? -1.702 -14.603 -11.763 1.00 79.69 87 ASN A C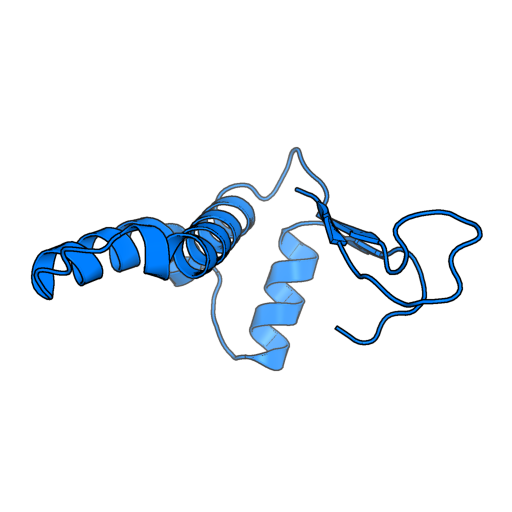 1
ATOM 699 O O . ASN A 1 87 ? -0.566 -15.005 -11.511 1.00 79.69 87 ASN A O 1
ATOM 703 N N . PRO A 1 88 ? -2.020 -13.296 -11.735 1.00 78.06 88 PRO A N 1
ATOM 704 C CA . PRO A 1 88 ? -1.014 -12.282 -11.492 1.00 78.06 88 PRO A CA 1
ATOM 705 C C . PRO A 1 88 ? -0.582 -12.250 -10.024 1.00 78.06 88 PRO A C 1
ATOM 707 O O . PRO A 1 88 ? -1.422 -12.122 -9.129 1.00 78.06 88 PRO A O 1
ATOM 710 N N . VAL A 1 89 ? 0.727 -12.282 -9.787 1.00 80.88 89 VAL A N 1
ATOM 711 C CA . VAL A 1 89 ? 1.334 -12.186 -8.456 1.00 80.88 89 VAL A CA 1
ATOM 712 C C . VAL A 1 89 ? 2.195 -10.928 -8.378 1.00 80.88 89 VAL A C 1
ATOM 714 O O . VAL A 1 89 ? 2.881 -10.558 -9.330 1.00 80.88 89 VAL A O 1
ATOM 717 N N . PHE A 1 90 ? 2.116 -10.233 -7.242 1.00 78.56 90 PHE A N 1
ATOM 718 C CA . PHE A 1 90 ? 2.906 -9.035 -6.971 1.00 78.56 90 PHE A CA 1
ATOM 719 C C . PHE A 1 90 ? 3.902 -9.321 -5.852 1.00 78.56 90 PHE A C 1
ATOM 721 O O . PHE A 1 90 ? 3.503 -9.586 -4.715 1.00 78.56 90 PHE A O 1
ATOM 728 N N . HIS A 1 91 ? 5.184 -9.275 -6.188 1.00 81.75 91 HIS A N 1
ATOM 729 C CA . HIS A 1 91 ? 6.289 -9.534 -5.276 1.00 81.75 91 HIS A CA 1
ATOM 730 C C . HIS A 1 91 ? 6.905 -8.217 -4.800 1.00 81.75 91 HIS A C 1
ATOM 732 O O . HIS A 1 91 ? 6.988 -7.246 -5.561 1.00 81.75 91 HIS A O 1
ATOM 738 N N . LEU A 1 92 ? 7.317 -8.209 -3.529 1.00 64.69 92 LEU A N 1
ATOM 739 C CA . LEU A 1 92 ? 7.942 -7.081 -2.839 1.00 64.69 92 LEU A CA 1
ATOM 740 C C . LEU A 1 92 ? 9.364 -7.413 -2.396 1.00 64.69 92 LEU A C 1
ATOM 742 O O . LEU A 1 92 ? 9.567 -8.577 -1.981 1.00 64.69 92 LEU A O 1
#

InterPro domains:
  IPR001945 RAD3/XPD [PR00852] (29-51)
  IPR001945 RAD3/XPD [PR00852] (60-78)
  IPR010643 Helical and beta-bridge domain [PF06777] (1-70)

Nearest PDB structures (foldseek):
  8rev-assembly1_A  TM=9.394E-01  e=9.715E-10  Thermochaetoides thermophila
  8uoq-assembly1_0  TM=9.208E-01  e=1.645E-09  Saccharomyces cerevisiae
  7ml0-assembly1_0  TM=9.270E-01  e=1.645E-09  Saccharomyces cerevisiae
  8byq-assembly1_1  TM=9.441E-01  e=5.762E-08  Homo sapiens
  6nmi-assembly1_B  TM=9.533E-01  e=9.759E-08  Homo sapiens

pLDDT: mean 88.04, std 9.76, range [57.22, 97.56]

=== Feature glossary ===
A reading guide for the features in this record.

Start from the sequence.

  · Sequence gives the chain of amino acids in standard one-letter code (A=alanine, C=cysteine, …, Y=tyrosine), read N→C. It is the only feature that is directly encoded by the gene; all structural fe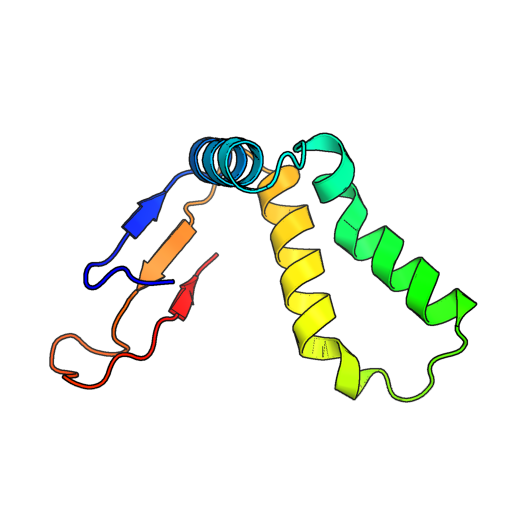atures are derived from the folded form of this sequence.

Fold it, and you get atomic coordinates and the backbone conformation that goes with them.

  · The mmCIF table is the protein's shape written out atom by atom. For each backbone N, Cα, C, and carbonyl O, it records an (x, y, z) coordinate triple in Å plus the residue type, chain letter, and residue number.

  · Backbone dihedral angles. Every residue except chain termini has a φ (preceding-C → N → Cα → C) and a ψ (N → Cα → C → next-N). They are reported in degrees following the IUPAC sign convention. Secondary structure is essentially a statement about which (φ, ψ) basin each residue occupies.

  · DSSP 8-state secondary structure assigns each residue one of H (α-helix), G (3₁₀-helix), I (π-helix), E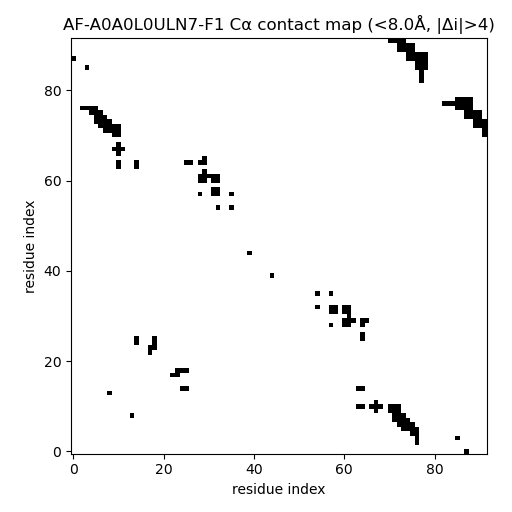 (extended β-strand), B (isolated β-bridge), T (hydrogen-bonded turn), S (bend), or '-' (coil). The assignment is computed from backbone hydrogen-bond geometry via the Kabsch–Sander algorithm.

  · P-SEA three-state annotation labels each residue as helix, strand, or coil based purely on the geometry of the Cα trace. It serves as a fallback when the full backbone (and thus DSSP) is unavailable.

Summarize the fold with a handful of shape descriptors and a per-residue structural alphabet.

  · Radius of gyration (Rg) is the root-mean-square distance of Cα atoms from their centroid — a single number for overall size and compactness. A globular domain of N residues has Rg ≈ 2.2·N^0.38 Å; an extended or disordered chain has a much larger Rg. The Cα contact count is the number of residue pairs whose Cα atoms are within 8 Å and are more than four positions apart in sequence — a standard proxy for tertiary packing density. The bounding box is the smallest axis-aligned box enclosing all Cα atoms.

  · Foldseek's 3Di representation compresses backbone geometry into a per-residue letter drawn from a learned twenty-state alphabet. It captures the tertiary interaction pattern around each residue — which residues are packed against it in space, regardless of where they are in sequence.

  · Accessible surface area quantifies burial. A residue with SASA near zero is packed into the hydrophobic core; one with SASA >100 Å² sits on the surface. Computed here via the Shrake–Rupley numerical algorithm with a 1.4 Å probe.

Ask how reliable the model is.

  · For AlphaFold models, the B-factor field carries pLDDT — the model's own estimate of local accuracy on a 0–100 scale. Regions with pLDDT<50 should be treated as essentially unmodeled; they often correspond to intrinsically disordered segments.

  · For experimental (PDB) structures, the B-factor (temperature factor) quantifies the positional spread of each atom in the crystal — a combination of thermal vibration and static disorder — in units of Å². High B-factors mark flexible loops or poorly resolved regions; low B-factors mark the rigid, well-ordered core.

  · PAE(i, j) answers: if I align the predicted and true structures on residue i, how far off (in Å) do I expect residue j to be? A block-diagonal PAE matrix with low values on the blocks and high values off-diagonal is the signature of a multi-domain protein with confidently predicted domains but uncertain inter-domain orientation.

Place it in context: what it resembles, what it is annotated as, and how it looks.

  · Structural nearest neighbors (via Foldseek easy-search vs the PDB). Reported per hit: target PDB id, E-value, and alignment TM-score. A TM-score above ~0.5 is the conventional threshold for 'same fold'.

  · Functional annotations link the protein to curated databases. InterPro entries identify conserved domains and families by matching the sequence against member-database signatures (Pfam, PROSITE, CDD, …). Gene Ontology (GO) terms describe molecular function, biological process, and cellular component in a controlled vocabulary. CATH places the structure in a hierarchical fold classification (Class/Architecture/Topology/Homologous-superfamily). The organism is the source species.

  · Plot images: a contact map (which residues are close in 3D, as an N×N binary image), a Ramachandran scatter (backbone torsion angles, revealing secondary-structure composition at a glance), and — for AlphaFold structures — a PAE heatmap (pairwise prediction confidence).

  · Structure images are PyMOL renders from six orthogonal camera directions. Cartoon representation draws helices as coils and strands as arrows; sticks shows the backbone as bonds; surface shows the solvent-excluded envelope. Rainbow coloring maps sequence position to hue (blue→red, N→C); chain coloring assigns a distinct color per polypeptide.